Protein AF-A0A411D494-F1 (afdb_monomer_lite)

Structure (mmCIF, N/CA/C/O backbone):
data_AF-A0A411D494-F1
#
_entry.id   AF-A0A411D494-F1
#
loop_
_atom_site.group_PDB
_atom_site.id
_atom_site.type_symbol
_atom_site.label_atom_id
_atom_site.label_alt_id
_atom_site.label_comp_id
_atom_site.label_asym_id
_atom_site.label_entity_id
_atom_site.label_seq_id
_atom_site.pdbx_PDB_ins_code
_atom_site.Cartn_x
_atom_site.Cartn_y
_atom_site.Cartn_z
_atom_site.occupancy
_atom_site.B_iso_or_equiv
_atom_site.auth_seq_id
_atom_site.auth_comp_id
_atom_site.auth_asym_id
_atom_site.auth_atom_id
_a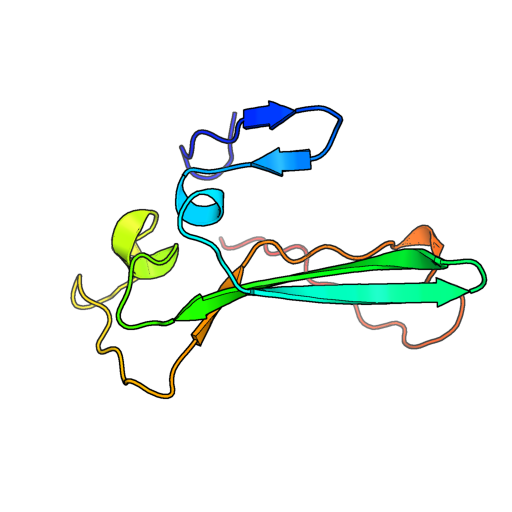tom_site.pdbx_PDB_model_num
ATOM 1 N N . SER A 1 1 ? 17.575 6.436 10.367 1.00 42.72 1 SER A N 1
ATOM 2 C CA . SER A 1 1 ? 17.253 7.870 10.545 1.00 42.72 1 SER A CA 1
ATOM 3 C C . SER A 1 1 ? 16.689 8.407 9.232 1.00 42.72 1 SER A C 1
ATOM 5 O O . SER A 1 1 ? 17.433 9.008 8.471 1.00 42.72 1 SER A O 1
ATOM 7 N N . ASP A 1 2 ? 15.486 8.075 8.762 1.00 49.31 2 ASP A N 1
ATOM 8 C CA . ASP A 1 2 ? 14.139 7.857 9.343 1.00 49.31 2 ASP A CA 1
ATOM 9 C C . ASP A 1 2 ? 13.429 9.140 9.761 1.00 49.31 2 ASP A C 1
ATOM 11 O O . ASP A 1 2 ? 13.219 9.426 10.937 1.00 49.31 2 ASP A O 1
ATOM 15 N N . TRP A 1 3 ? 13.038 9.899 8.738 1.00 48.19 3 TRP A N 1
ATOM 16 C CA . TRP A 1 3 ? 12.343 11.187 8.790 1.00 48.19 3 TRP A CA 1
ATOM 17 C C . TRP A 1 3 ? 10.988 11.185 9.515 1.00 48.19 3 TRP A C 1
ATOM 19 O O . TRP A 1 3 ? 10.399 12.246 9.684 1.00 48.19 3 TRP A O 1
ATOM 29 N N . LEU A 1 4 ? 10.496 10.032 9.975 1.00 56.16 4 LEU A N 1
ATOM 30 C CA . LEU A 1 4 ? 9.228 9.919 10.701 1.00 56.16 4 LEU A CA 1
ATOM 31 C C . LEU A 1 4 ? 9.273 8.922 11.879 1.00 56.16 4 LEU A C 1
ATOM 33 O O . LEU A 1 4 ? 8.227 8.536 12.392 1.00 56.16 4 LEU A O 1
ATOM 37 N N . GLY A 1 5 ? 10.465 8.491 12.319 1.00 51.59 5 GLY A N 1
ATOM 38 C CA . GLY A 1 5 ? 10.603 7.548 13.443 1.00 51.59 5 GLY A CA 1
ATOM 39 C C . GLY A 1 5 ? 10.031 6.148 13.178 1.00 51.59 5 GLY A C 1
ATOM 40 O O . GLY A 1 5 ? 9.679 5.440 14.117 1.00 51.59 5 GLY A O 1
ATOM 41 N N . TRP A 1 6 ? 9.907 5.770 11.905 1.00 61.25 6 TRP A N 1
ATOM 42 C CA . TRP A 1 6 ? 9.384 4.481 11.463 1.00 61.25 6 TRP A CA 1
ATOM 43 C C . TRP A 1 6 ? 10.527 3.540 11.080 1.00 61.25 6 TRP A C 1
ATOM 45 O O . TRP A 1 6 ? 11.411 3.924 10.317 1.00 61.25 6 TRP A O 1
ATOM 55 N N . GLU A 1 7 ? 10.489 2.315 11.600 1.00 57.53 7 GLU A N 1
ATOM 56 C CA . GLU A 1 7 ? 11.463 1.262 11.306 1.00 57.53 7 GLU A CA 1
ATOM 57 C C . GLU A 1 7 ? 11.175 0.659 9.924 1.00 57.53 7 GLU A C 1
ATOM 59 O O . GLU A 1 7 ? 10.246 -0.133 9.748 1.00 57.53 7 GLU A O 1
ATOM 64 N N . VAL A 1 8 ? 11.975 1.038 8.929 1.00 56.69 8 VAL A N 1
ATOM 65 C CA . VAL A 1 8 ? 12.013 0.389 7.613 1.00 56.69 8 VAL A CA 1
ATOM 66 C C . VAL A 1 8 ? 13.171 -0.588 7.558 1.00 56.69 8 VAL A C 1
ATOM 68 O O . VAL A 1 8 ? 14.324 -0.213 7.763 1.00 56.69 8 VAL A O 1
ATOM 71 N N . ASN A 1 9 ? 12.884 -1.840 7.208 1.00 57.91 9 ASN A N 1
ATOM 72 C CA . ASN A 1 9 ? 13.946 -2.781 6.894 1.00 57.91 9 ASN A CA 1
ATOM 73 C C . ASN A 1 9 ? 14.298 -2.659 5.409 1.00 57.91 9 ASN A C 1
ATOM 75 O O . ASN A 1 9 ? 13.442 -2.851 4.545 1.00 57.91 9 ASN A O 1
ATOM 79 N N . VAL A 1 10 ? 15.558 -2.353 5.106 1.00 55.50 10 VAL A N 1
ATOM 80 C CA . VAL A 1 10 ? 16.054 -2.303 3.727 1.00 55.50 10 VAL A CA 1
ATOM 81 C C . VAL A 1 10 ? 16.695 -3.645 3.397 1.00 55.50 10 VAL A C 1
ATOM 83 O O . VAL A 1 10 ? 17.830 -3.919 3.784 1.00 55.50 10 VAL A O 1
ATOM 86 N N . ALA A 1 11 ? 15.984 -4.481 2.644 1.00 47.88 11 ALA A N 1
ATOM 87 C CA . ALA A 1 11 ? 16.501 -5.752 2.149 1.00 47.88 11 ALA A CA 1
ATOM 88 C C . ALA A 1 11 ? 16.659 -5.682 0.625 1.00 47.88 11 ALA A C 1
ATOM 90 O O . ALA A 1 11 ? 15.693 -5.478 -0.106 1.00 47.88 11 ALA A O 1
ATOM 91 N N . GLY A 1 12 ? 17.892 -5.816 0.122 1.00 45.59 12 GLY A N 1
ATOM 92 C CA . GLY A 1 12 ? 18.158 -5.831 -1.325 1.00 45.59 12 GLY A CA 1
ATOM 93 C C . GLY A 1 12 ? 17.777 -4.542 -2.071 1.00 45.59 12 GLY A C 1
ATOM 94 O O . GLY A 1 12 ? 17.498 -4.597 -3.264 1.00 45.59 12 GLY A O 1
ATOM 95 N N . GLY A 1 13 ? 17.734 -3.396 -1.380 1.00 56.03 13 GLY A N 1
ATOM 96 C CA . GLY A 1 13 ? 17.297 -2.111 -1.944 1.00 56.03 13 GLY A CA 1
ATOM 97 C C . GLY A 1 13 ? 15.779 -1.902 -1.953 1.00 56.03 13 GLY A C 1
ATOM 98 O O . GLY A 1 13 ? 15.320 -0.882 -2.457 1.00 56.03 13 GLY A O 1
ATOM 99 N N . CYS A 1 14 ? 15.007 -2.836 -1.392 1.00 55.12 14 CYS A N 1
ATOM 100 C CA . CYS A 1 14 ? 13.570 -2.692 -1.180 1.00 55.12 14 CYS A CA 1
ATOM 101 C C . CYS A 1 14 ? 13.300 -2.369 0.292 1.00 55.12 14 CYS A C 1
ATOM 103 O O . CYS A 1 14 ? 13.772 -3.078 1.183 1.00 55.12 14 CYS A O 1
ATOM 105 N N . GLU A 1 15 ? 12.550 -1.299 0.540 1.00 70.94 15 GLU A N 1
ATOM 106 C CA . GLU A 1 15 ? 12.058 -0.965 1.874 1.00 70.94 15 GLU A CA 1
ATOM 107 C C . GLU A 1 15 ? 10.810 -1.796 2.178 1.00 70.94 15 GLU A C 1
ATOM 109 O O . GLU A 1 15 ? 9.797 -1.662 1.490 1.00 70.94 15 GLU A O 1
ATOM 114 N N . LEU A 1 16 ? 10.895 -2.632 3.209 1.00 78.50 16 LEU A N 1
ATOM 115 C CA . 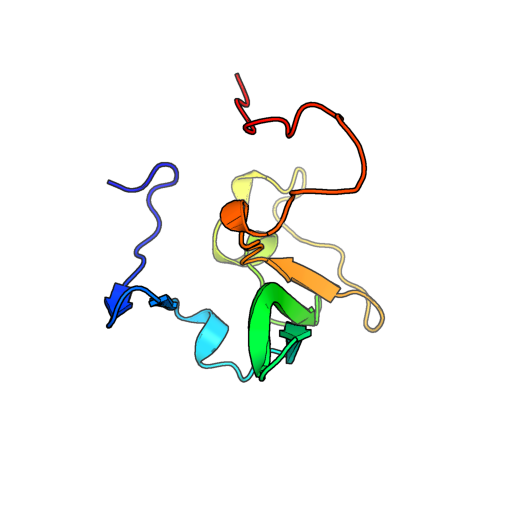LEU A 1 16 ? 9.801 -3.462 3.700 1.00 78.50 16 LEU A CA 1
ATOM 116 C C . LEU A 1 16 ? 9.352 -2.984 5.085 1.00 78.50 16 LEU A C 1
ATOM 118 O O . LEU A 1 16 ? 10.169 -2.538 5.898 1.00 78.50 16 LEU A O 1
ATOM 122 N N . ASP A 1 17 ? 8.057 -3.089 5.359 1.00 86.50 17 ASP A N 1
ATOM 123 C CA . ASP A 1 17 ? 7.455 -2.883 6.673 1.00 86.50 17 ASP A CA 1
ATOM 124 C C . ASP A 1 17 ? 6.421 -3.967 7.027 1.00 86.50 17 ASP A C 1
ATOM 126 O O . ASP A 1 17 ? 6.079 -4.830 6.223 1.00 86.50 17 ASP A O 1
ATOM 130 N N . ALA A 1 18 ? 5.894 -3.912 8.253 1.00 88.19 18 ALA A N 1
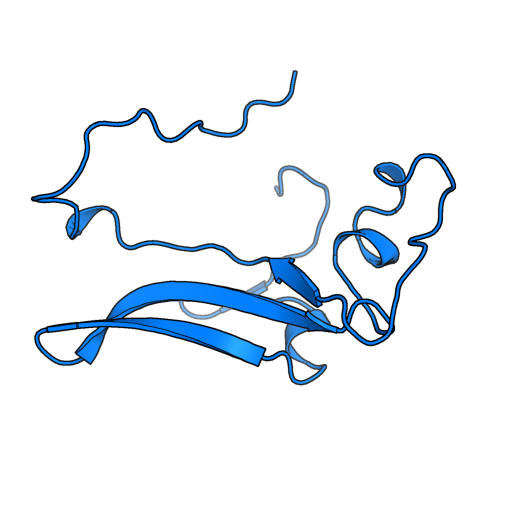ATOM 131 C CA . ALA A 1 18 ? 4.917 -4.879 8.758 1.00 88.19 18 ALA A CA 1
ATOM 132 C C . ALA A 1 18 ? 3.582 -4.903 7.980 1.00 88.19 18 ALA A C 1
ATOM 134 O O . ALA A 1 18 ? 2.817 -5.860 8.099 1.00 88.19 18 ALA A O 1
ATOM 135 N N . LEU A 1 19 ? 3.271 -3.866 7.195 1.00 90.56 19 LEU A N 1
ATOM 136 C CA . LEU A 1 19 ? 2.090 -3.839 6.330 1.00 90.56 19 LEU A CA 1
ATOM 137 C C . LEU A 1 19 ? 2.325 -4.590 5.007 1.00 90.56 19 LEU A C 1
ATOM 139 O O . LEU A 1 19 ? 1.371 -4.820 4.265 1.00 90.56 19 LEU A O 1
ATOM 143 N N . ASP A 1 20 ? 3.555 -5.009 4.704 1.00 89.56 20 ASP A N 1
ATOM 144 C CA . ASP A 1 20 ? 3.832 -5.912 3.582 1.00 89.56 20 ASP A CA 1
ATOM 145 C C . ASP A 1 20 ? 3.481 -7.375 3.922 1.00 89.56 20 ASP A C 1
ATOM 147 O O . ASP A 1 20 ? 3.122 -8.152 3.035 1.00 89.56 20 ASP A O 1
ATOM 151 N N . ASP A 1 21 ? 3.457 -7.730 5.212 1.00 89.88 21 ASP A N 1
ATOM 152 C CA . ASP A 1 21 ? 3.091 -9.072 5.692 1.00 89.88 21 ASP A CA 1
ATOM 153 C C . ASP A 1 21 ? 1.574 -9.339 5.658 1.00 89.88 21 ASP A C 1
ATOM 155 O O . ASP A 1 21 ? 1.134 -10.490 5.697 1.00 89.88 21 ASP A O 1
ATOM 159 N N . ILE A 1 22 ? 0.747 -8.293 5.538 1.00 91.12 22 ILE A N 1
ATOM 160 C CA . ILE A 1 22 ? -0.725 -8.403 5.497 1.00 91.12 22 ILE A CA 1
ATOM 161 C C . ILE A 1 22 ? -1.283 -8.539 4.074 1.00 91.12 22 ILE A C 1
ATOM 163 O O . ILE A 1 22 ? -2.433 -8.188 3.820 1.00 91.12 22 ILE A O 1
ATOM 167 N N . GLN A 1 23 ? -0.472 -9.066 3.153 1.00 88.50 23 GLN A N 1
ATOM 168 C CA . GLN A 1 23 ? -0.845 -9.332 1.759 1.00 88.50 23 GLN A CA 1
ATOM 169 C C . GLN A 1 23 ? -1.479 -8.112 1.059 1.00 88.50 23 GLN A C 1
ATOM 171 O O . GLN A 1 23 ? -2.609 -8.191 0.563 1.00 88.50 23 GLN A O 1
ATOM 176 N N . PRO A 1 24 ? -0.778 -6.966 1.010 1.00 93.50 24 PRO A N 1
ATOM 177 C CA . PRO A 1 24 ? -1.292 -5.791 0.327 1.00 93.50 24 PRO A CA 1
ATOM 178 C C . PRO A 1 24 ? -1.414 -6.030 -1.183 1.00 93.50 24 PRO A C 1
ATOM 180 O O . PRO A 1 24 ? -0.771 -6.902 -1.771 1.00 93.50 24 PRO A O 1
ATOM 183 N N . THR A 1 25 ? -2.216 -5.197 -1.842 1.00 95.19 25 THR A N 1
ATOM 184 C CA . THR A 1 25 ? -2.275 -5.177 -3.307 1.00 95.19 25 THR A CA 1
ATOM 185 C C . THR A 1 25 ? -1.244 -4.191 -3.839 1.00 95.19 25 THR A C 1
ATOM 187 O O . THR A 1 25 ? -1.247 -3.039 -3.426 1.00 95.19 25 THR A O 1
ATOM 190 N N . TYR A 1 26 ? -0.399 -4.588 -4.790 1.00 92.56 26 TYR A N 1
ATOM 191 C CA . TYR A 1 26 ? 0.505 -3.652 -5.468 1.00 92.56 26 TYR A CA 1
ATOM 192 C C . TYR A 1 26 ? 0.053 -3.371 -6.892 1.00 92.56 26 TYR A C 1
ATOM 194 O O . TYR A 1 26 ? -0.301 -4.276 -7.647 1.00 92.56 26 TYR A O 1
ATOM 202 N N . ILE A 1 27 ? 0.146 -2.104 -7.275 1.00 92.94 27 ILE A N 1
ATOM 203 C CA . ILE A 1 27 ? 0.144 -1.684 -8.669 1.00 92.94 27 ILE A CA 1
ATOM 204 C C . ILE A 1 27 ? 1.601 -1.555 -9.092 1.00 92.94 27 ILE A C 1
ATOM 206 O O . ILE A 1 27 ? 2.365 -0.815 -8.476 1.00 92.94 27 ILE A O 1
ATOM 210 N N . LEU A 1 28 ? 1.975 -2.262 -10.156 1.00 90.81 28 LEU A N 1
ATOM 211 C CA . LEU A 1 28 ? 3.304 -2.199 -10.754 1.00 90.81 28 LEU A CA 1
ATOM 212 C C . LEU A 1 28 ? 3.192 -1.593 -12.152 1.00 90.81 28 LEU A C 1
ATOM 214 O O . LEU A 1 28 ? 2.439 -2.084 -12.993 1.00 90.81 28 LEU A O 1
ATOM 218 N N . ALA A 1 29 ? 3.953 -0.534 -12.407 1.00 87.25 29 ALA A N 1
ATOM 219 C CA . ALA A 1 29 ? 4.122 0.025 -13.737 1.00 87.25 29 ALA A CA 1
ATOM 220 C C . ALA A 1 29 ? 5.373 -0.590 -14.369 1.00 87.25 29 ALA A C 1
ATOM 222 O O . ALA A 1 29 ? 6.462 -0.522 -13.798 1.00 87.25 29 ALA A O 1
ATOM 223 N N . ALA A 1 30 ? 5.216 -1.191 -15.547 1.00 86.75 30 ALA A N 1
ATOM 224 C CA . ALA A 1 30 ? 6.311 -1.779 -16.307 1.00 86.75 30 ALA A CA 1
ATOM 225 C C . ALA A 1 30 ? 6.549 -0.997 -17.606 1.00 86.75 30 ALA A C 1
ATOM 227 O O . ALA A 1 30 ? 5.625 -0.733 -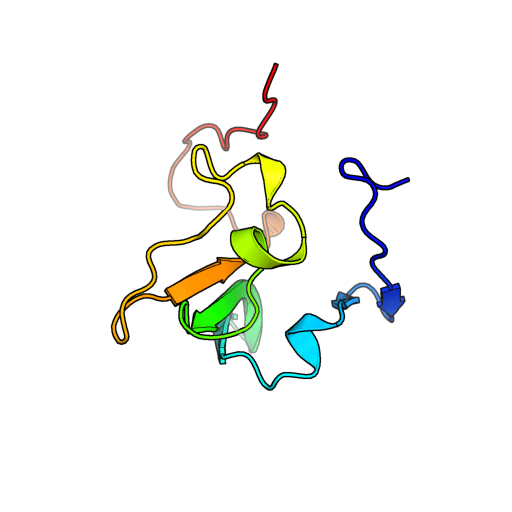18.376 1.00 86.75 30 ALA A O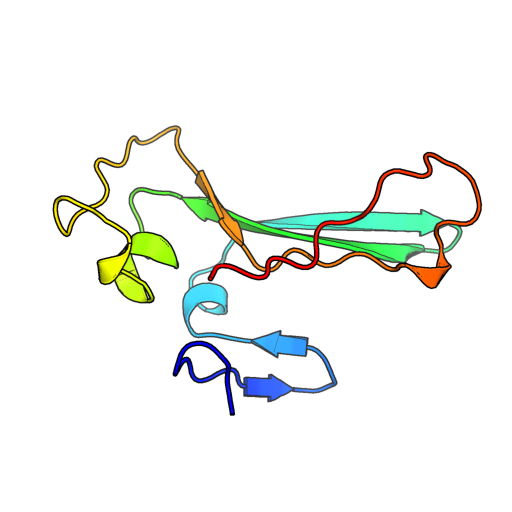 1
ATOM 228 N N . ALA A 1 31 ? 7.808 -0.658 -17.857 1.00 81.94 31 ALA A N 1
ATOM 229 C CA . ALA A 1 31 ? 8.314 -0.137 -19.112 1.00 81.94 31 ALA A CA 1
ATOM 230 C C . ALA A 1 31 ? 8.656 -1.270 -20.096 1.00 81.94 31 ALA A C 1
ATOM 232 O O . ALA A 1 31 ? 8.456 -2.465 -19.848 1.00 81.94 31 ALA A O 1
ATOM 233 N N . LYS A 1 32 ? 9.192 -0.881 -21.259 1.00 81.69 32 LYS A N 1
ATOM 234 C CA . LYS A 1 32 ? 9.666 -1.820 -22.280 1.00 81.69 32 LYS A CA 1
ATOM 235 C C . LYS A 1 32 ? 10.656 -2.821 -21.679 1.00 81.69 32 LYS A C 1
ATOM 237 O O . LYS A 1 32 ? 11.423 -2.498 -20.777 1.00 81.69 32 LYS A O 1
ATOM 242 N N . MET A 1 33 ? 10.644 -4.035 -22.228 1.00 80.31 33 MET A N 1
ATOM 243 C CA . MET A 1 33 ? 11.514 -5.142 -21.809 1.00 80.31 33 MET A CA 1
ATOM 244 C C . MET A 1 33 ? 11.309 -5.603 -20.354 1.00 80.31 33 MET A C 1
ATOM 246 O O . MET A 1 33 ? 12.184 -6.255 -19.798 1.00 80.31 33 MET A O 1
ATOM 250 N N . GLY A 1 34 ? 10.160 -5.297 -19.738 1.00 75.25 34 GLY A N 1
ATOM 251 C CA . GLY A 1 34 ? 9.825 -5.789 -18.397 1.00 75.25 34 GLY A CA 1
ATOM 252 C C . GLY A 1 34 ? 10.550 -5.067 -17.259 1.00 75.25 34 GLY A C 1
ATOM 253 O O . GLY A 1 34 ? 10.506 -5.532 -16.124 1.00 75.25 34 GLY A O 1
ATOM 254 N N . ARG A 1 35 ? 11.202 -3.929 -17.534 1.00 81.25 35 ARG A N 1
ATOM 255 C CA . ARG A 1 35 ? 11.774 -3.074 -16.487 1.00 81.25 35 ARG A CA 1
ATOM 256 C C . ARG A 1 35 ? 10.648 -2.375 -15.731 1.00 81.25 35 ARG A C 1
ATOM 258 O O . ARG A 1 35 ? 9.786 -1.774 -16.360 1.00 81.25 35 ARG A O 1
ATOM 265 N N . LEU A 1 36 ? 10.659 -2.410 -14.402 1.00 81.25 36 LEU A N 1
ATOM 266 C CA . LEU A 1 36 ? 9.719 -1.628 -13.596 1.00 81.25 36 LEU A CA 1
ATOM 267 C C . LEU A 1 36 ? 10.016 -0.132 -13.743 1.00 81.25 36 LEU A C 1
ATOM 269 O O . LEU A 1 36 ? 11.161 0.290 -13.628 1.00 81.25 36 LEU A O 1
ATOM 273 N N . SER A 1 37 ? 8.977 0.655 -14.004 1.00 87.25 37 SER A N 1
ATOM 274 C CA . SER A 1 37 ? 9.028 2.117 -14.070 1.00 87.25 37 SER A CA 1
ATOM 275 C C . SER A 1 37 ? 8.340 2.787 -12.889 1.00 87.25 37 SER A C 1
ATOM 277 O O . SER A 1 37 ? 8.420 4.003 -12.754 1.00 87.25 37 SER A O 1
ATOM 279 N N . GLY A 1 38 ? 7.639 2.024 -12.052 1.00 87.44 38 GLY A N 1
ATOM 280 C CA . GLY A 1 38 ? 7.017 2.541 -10.845 1.00 87.44 38 GLY A CA 1
ATOM 281 C C . GLY A 1 38 ? 6.221 1.492 -10.083 1.00 87.44 38 GLY A C 1
ATOM 282 O O . GLY A 1 38 ? 5.928 0.413 -10.605 1.00 87.44 38 GLY A O 1
ATOM 283 N N . CYS A 1 39 ? 5.853 1.823 -8.852 1.00 90.06 39 CYS A N 1
ATOM 284 C CA . CYS A 1 39 ? 4.938 1.028 -8.049 1.00 90.06 39 CYS A CA 1
ATOM 285 C C . CYS A 1 39 ? 4.149 1.883 -7.050 1.00 90.06 39 CYS A C 1
ATOM 287 O O . CYS A 1 39 ? 4.518 3.015 -6.732 1.00 90.06 39 CYS A O 1
ATOM 289 N N . ALA A 1 40 ? 3.044 1.316 -6.575 1.00 92.19 40 ALA A N 1
ATOM 290 C CA . ALA A 1 40 ? 2.295 1.797 -5.424 1.00 92.19 40 ALA A CA 1
ATOM 291 C C . ALA A 1 40 ? 1.682 0.602 -4.687 1.00 92.19 40 ALA A C 1
ATOM 293 O O . ALA A 1 40 ? 1.248 -0.369 -5.313 1.00 92.19 40 ALA A O 1
ATOM 294 N N . ARG A 1 41 ? 1.618 0.686 -3.362 1.00 94.06 41 ARG A N 1
ATOM 295 C CA . ARG A 1 41 ? 0.942 -0.277 -2.489 1.00 94.06 41 ARG A CA 1
ATOM 296 C C . ARG A 1 41 ? -0.453 0.232 -2.150 1.00 94.06 41 ARG A C 1
ATOM 298 O O . ARG A 1 41 ? -0.610 1.412 -1.850 1.00 94.06 41 ARG A O 1
ATOM 305 N N . LEU A 1 42 ? -1.440 -0.654 -2.153 1.00 95.56 42 LEU A N 1
ATOM 306 C CA . LEU A 1 42 ? -2.825 -0.403 -1.773 1.00 95.56 42 LEU A CA 1
ATOM 307 C C . LEU A 1 42 ? -3.228 -1.288 -0.591 1.00 95.56 42 LEU A C 1
ATOM 309 O O . LEU A 1 42 ? -3.068 -2.512 -0.631 1.00 95.56 42 LEU A O 1
ATOM 313 N N . LEU A 1 43 ? -3.803 -0.657 0.429 1.00 96.31 43 LEU A N 1
ATOM 314 C CA . LEU A 1 43 ? -4.331 -1.294 1.633 1.00 96.31 43 LEU A CA 1
ATOM 315 C C . LEU A 1 43 ? -5.830 -0.994 1.769 1.00 96.31 43 LEU A C 1
ATOM 317 O O . LEU A 1 43 ? -6.226 0.163 1.615 1.00 96.31 43 LEU A O 1
ATOM 321 N N . PRO A 1 44 ? -6.691 -1.981 2.071 1.00 96.44 44 PRO A N 1
ATOM 322 C CA . PRO A 1 44 ? -8.085 -1.714 2.417 1.00 96.44 44 PRO A CA 1
ATOM 323 C C . PRO A 1 44 ? -8.175 -0.824 3.662 1.00 96.44 44 PRO A C 1
ATOM 325 O O . PRO A 1 44 ? -7.599 -1.149 4.697 1.00 96.44 44 PRO A O 1
ATOM 328 N N . ALA A 1 45 ? -8.943 0.265 3.602 1.00 94.88 45 ALA A N 1
ATOM 329 C CA . ALA A 1 45 ? -8.992 1.246 4.692 1.00 94.88 45 ALA A CA 1
ATOM 330 C C . ALA A 1 45 ? -9.613 0.707 5.995 1.00 94.88 45 ALA A C 1
ATOM 332 O O . ALA A 1 45 ? -9.399 1.280 7.057 1.00 94.88 45 ALA A O 1
ATOM 333 N N . LEU A 1 46 ? -10.395 -0.378 5.918 1.00 94.94 46 LEU A N 1
ATOM 334 C CA . LEU A 1 46 ? -10.956 -1.062 7.093 1.00 94.94 46 LEU A CA 1
ATOM 335 C C . LEU A 1 46 ? -9.927 -1.923 7.848 1.00 94.94 46 LEU A C 1
ATOM 337 O O . LEU A 1 46 ? -10.235 -2.412 8.933 1.00 94.94 46 LEU A O 1
ATOM 341 N N . GLY A 1 47 ? -8.751 -2.160 7.266 1.00 92.75 47 GLY A N 1
ATOM 342 C CA . GLY A 1 47 ? -7.667 -2.923 7.876 1.00 92.75 47 GLY A CA 1
ATOM 343 C C . GLY A 1 47 ? -6.557 -2.031 8.438 1.00 92.75 47 GLY A C 1
ATOM 344 O O . GLY A 1 47 ? -6.730 -0.817 8.570 1.00 92.75 47 GLY A O 1
ATOM 345 N N . PRO A 1 48 ? -5.397 -2.626 8.765 1.00 94.31 48 PRO A N 1
ATOM 346 C CA . PRO A 1 48 ? -4.215 -1.861 9.124 1.00 94.31 48 PRO A CA 1
ATOM 347 C C . PRO A 1 48 ? -3.741 -0.987 7.954 1.00 94.31 48 PRO A C 1
ATOM 349 O O . PRO A 1 48 ? -3.660 -1.449 6.816 1.00 94.31 48 PRO A O 1
ATOM 352 N N . THR A 1 49 ? -3.422 0.273 8.240 1.00 94.19 49 THR A N 1
ATOM 353 C CA . THR A 1 49 ? -2.990 1.286 7.263 1.00 94.19 49 THR A CA 1
ATOM 354 C C . THR A 1 49 ? -1.870 2.147 7.839 1.00 94.19 49 THR A C 1
ATOM 356 O O . THR A 1 49 ? -1.694 2.212 9.057 1.00 94.19 49 THR A O 1
ATOM 359 N N . MET A 1 50 ? -1.115 2.843 6.989 1.00 93.12 50 MET A N 1
ATOM 360 C CA . MET A 1 50 ? -0.093 3.789 7.437 1.00 93.12 50 MET A CA 1
ATOM 361 C C . MET A 1 50 ? -0.718 4.884 8.307 1.00 93.12 50 MET A C 1
ATOM 363 O O . MET A 1 50 ? -0.267 5.133 9.422 1.00 93.12 50 MET A O 1
ATOM 367 N N . VAL A 1 51 ? -1.791 5.523 7.845 1.00 92.81 51 VAL A N 1
ATOM 368 C CA . VAL A 1 51 ? -2.389 6.660 8.550 1.00 92.81 51 VAL A CA 1
ATOM 369 C C . VAL A 1 51 ? -2.991 6.261 9.897 1.00 92.81 51 VAL A C 1
ATOM 371 O O . VAL A 1 51 ? -2.901 7.028 10.848 1.00 92.81 51 VAL A O 1
ATOM 374 N N . ALA A 1 52 ? -3.573 5.064 10.017 1.00 92.31 52 ALA A N 1
ATOM 375 C CA . ALA A 1 52 ? -4.196 4.635 11.268 1.00 92.31 52 ALA A CA 1
ATOM 376 C C . ALA A 1 52 ? -3.205 3.992 12.251 1.00 92.31 52 ALA A C 1
ATOM 378 O O . ALA A 1 52 ? -3.367 4.151 13.459 1.00 92.31 52 ALA A O 1
ATOM 379 N N . ASN A 1 53 ? -2.196 3.260 11.765 1.00 91.94 53 ASN A N 1
ATOM 380 C CA . ASN A 1 53 ? -1.310 2.463 12.622 1.00 91.94 53 ASN A CA 1
ATOM 381 C C . ASN A 1 53 ? 0.063 3.098 12.843 1.00 91.94 53 ASN A C 1
ATOM 383 O O . ASN A 1 53 ? 0.708 2.806 13.847 1.00 91.94 53 ASN A O 1
ATOM 387 N N . VAL A 1 54 ? 0.510 3.940 11.915 1.00 89.56 54 VAL A N 1
ATOM 388 C CA . VAL A 1 54 ? 1.879 4.472 11.877 1.00 89.56 54 VAL A CA 1
ATOM 389 C C . VAL A 1 54 ? 1.898 5.960 12.166 1.00 89.56 54 VAL A C 1
ATOM 391 O O . VAL A 1 54 ? 2.667 6.429 13.001 1.00 89.56 54 VAL A O 1
ATOM 394 N N . PHE A 1 55 ? 0.995 6.696 11.519 1.00 90.19 55 PHE A N 1
ATOM 395 C CA . PHE A 1 55 ? 0.867 8.142 11.654 1.00 90.19 55 PHE A CA 1
ATOM 396 C C . PHE A 1 55 ? -0.509 8.566 12.189 1.00 90.19 55 PHE A C 1
ATOM 398 O O . PHE A 1 55 ? -1.126 9.470 11.619 1.00 90.19 55 PHE A O 1
ATOM 405 N N . PRO A 1 56 ? -1.000 7.979 13.302 1.00 88.56 56 PRO A N 1
ATOM 406 C CA . PRO A 1 56 ? -2.328 8.299 13.827 1.00 88.56 56 PRO A CA 1
ATOM 407 C C . PRO A 1 56 ? -2.465 9.771 14.232 1.00 88.56 56 PRO A C 1
ATOM 409 O O . PRO A 1 56 ? -3.570 10.303 14.254 1.00 88.56 56 PRO A O 1
ATOM 412 N N . SER A 1 57 ? -1.352 10.455 14.510 1.00 88.38 57 SER A N 1
ATOM 413 C CA . SER A 1 57 ? -1.317 11.889 14.811 1.00 88.38 57 SER A CA 1
ATOM 414 C C . SER A 1 57 ? -1.779 12.779 13.652 1.00 88.38 57 SER A C 1
ATOM 416 O O . SER A 1 57 ? -2.186 13.912 13.895 1.00 88.38 57 SER A O 1
ATOM 418 N N . LEU A 1 58 ? -1.759 12.285 12.408 1.00 89.06 58 LEU A N 1
ATOM 419 C CA . LEU A 1 58 ? -2.288 13.009 11.247 1.00 89.06 58 LEU A CA 1
ATOM 420 C C . LEU A 1 58 ? -3.824 13.012 11.208 1.00 89.06 58 LEU A C 1
ATOM 422 O O . LEU A 1 58 ? -4.431 13.802 10.483 1.00 89.06 58 LEU A O 1
ATOM 426 N N . LEU A 1 59 ? -4.474 12.147 11.990 1.00 89.69 59 LEU A N 1
ATOM 427 C CA . LEU A 1 59 ? -5.924 12.083 12.087 1.00 89.69 59 LEU A CA 1
ATOM 428 C C . LEU A 1 59 ? -6.396 13.077 13.149 1.00 89.69 59 LEU A C 1
ATOM 430 O O . LEU A 1 59 ? -6.215 12.862 14.344 1.00 89.69 59 LEU A O 1
ATOM 434 N N . SER A 1 60 ? -7.092 14.135 12.727 1.00 81.75 60 SER A N 1
ATOM 435 C CA . SER A 1 60 ? -7.634 15.153 13.645 1.00 81.75 60 SER A CA 1
ATOM 436 C C . SER A 1 60 ? -8.572 14.583 14.721 1.00 81.75 60 SER A C 1
ATOM 438 O O . SER A 1 60 ? -8.735 15.205 15.767 1.00 81.75 60 SER A O 1
ATOM 440 N N . ALA A 1 61 ? -9.197 13.430 14.468 1.00 82.56 61 ALA A N 1
ATOM 441 C CA . ALA A 1 61 ? -10.065 12.729 15.416 1.00 82.56 61 ALA A CA 1
ATOM 442 C C . ALA A 1 61 ? -9.392 11.496 16.057 1.00 82.56 61 ALA A C 1
ATOM 444 O O . ALA A 1 61 ? -10.058 10.735 16.752 1.00 82.56 61 ALA A O 1
ATOM 445 N N . GLY A 1 62 ? -8.105 11.250 15.782 1.00 80.38 62 GLY A N 1
ATOM 446 C CA . GLY A 1 62 ? -7.367 10.063 16.233 1.00 80.38 62 GLY A CA 1
ATOM 447 C C . GLY A 1 62 ? -7.811 8.740 15.595 1.00 80.38 62 GLY A C 1
ATOM 448 O O . GLY A 1 62 ? -7.245 7.697 15.905 1.00 80.38 62 GLY A O 1
ATOM 449 N N . GLN A 1 63 ? -8.807 8.765 14.705 1.00 85.62 63 GLN A N 1
ATOM 450 C CA . GLN A 1 63 ? -9.328 7.586 14.021 1.00 85.62 63 GLN A CA 1
ATOM 451 C C . GLN A 1 63 ? -9.681 7.900 12.565 1.00 85.62 63 GLN A C 1
ATOM 453 O O . GLN A 1 63 ? -10.170 8.983 12.236 1.00 85.62 63 GLN A O 1
ATOM 458 N N . LEU A 1 64 ? -9.436 6.923 11.691 1.00 89.50 64 LEU A N 1
ATOM 459 C CA . LEU A 1 64 ? -9.858 6.952 10.300 1.00 89.50 64 LEU A CA 1
ATOM 460 C C . LEU A 1 64 ? -11.320 6.494 10.207 1.00 89.50 64 LEU A C 1
ATOM 462 O O . LEU A 1 64 ? -11.643 5.358 10.555 1.00 89.50 64 LEU A O 1
ATOM 466 N N . ASN A 1 65 ? -12.199 7.358 9.696 1.00 92.44 65 ASN A N 1
ATOM 467 C CA . ASN A 1 65 ? -13.580 6.999 9.357 1.00 92.44 65 ASN A CA 1
ATOM 468 C C . ASN A 1 65 ? -13.600 6.195 8.047 1.00 92.44 65 ASN A C 1
ATOM 470 O O . ASN A 1 65 ? -13.951 6.708 6.984 1.00 92.44 65 ASN A O 1
ATOM 474 N N . ALA A 1 66 ? -13.146 4.946 8.123 1.00 93.44 66 ALA A N 1
ATOM 475 C CA . ALA A 1 66 ? -12.965 4.078 6.972 1.00 93.44 66 ALA A CA 1
ATOM 476 C C . ALA A 1 66 ? -14.293 3.535 6.421 1.00 93.44 66 ALA A C 1
ATOM 478 O O . ALA A 1 66 ? -15.240 3.254 7.156 1.00 93.44 66 ALA A O 1
ATOM 479 N N . HIS A 1 67 ? -14.332 3.339 5.104 1.00 96.38 67 HIS A N 1
ATOM 480 C CA . HIS A 1 67 ? -15.445 2.722 4.384 1.00 96.38 67 HIS A CA 1
ATOM 481 C C . HIS A 1 67 ? -14.952 1.479 3.632 1.00 96.38 67 HIS A C 1
ATOM 483 O O . HIS A 1 67 ? -13.791 1.417 3.232 1.00 96.38 67 HIS A O 1
ATOM 489 N N . SER A 1 68 ? -15.827 0.500 3.388 1.00 95.00 68 SER A N 1
ATOM 490 C CA . SER A 1 68 ? -15.456 -0.766 2.730 1.00 95.00 68 SER A CA 1
ATOM 491 C C . SER A 1 68 ? -14.958 -0.608 1.292 1.00 95.00 68 SER A C 1
ATOM 493 O O . SER A 1 68 ? -14.247 -1.473 0.791 1.00 95.00 68 SER A O 1
ATOM 495 N N . SER A 1 69 ? -15.301 0.499 0.634 1.00 95.88 69 SER A N 1
ATOM 496 C CA . SER A 1 69 ? -14.836 0.844 -0.716 1.00 95.88 69 SER A CA 1
ATOM 497 C C . SER A 1 69 ? -13.620 1.778 -0.738 1.00 95.88 69 SER A C 1
ATOM 499 O O . SER A 1 69 ? -13.294 2.319 -1.792 1.00 95.88 69 SER A O 1
ATOM 501 N N . MET A 1 70 ? -13.003 2.049 0.413 1.00 96.69 70 MET A N 1
ATOM 502 C CA . MET A 1 70 ? -11.871 2.963 0.535 1.00 96.69 70 MET A CA 1
ATOM 503 C C . MET A 1 70 ? -10.563 2.176 0.612 1.00 96.69 70 MET A C 1
ATOM 505 O O . MET A 1 70 ? -10.484 1.133 1.263 1.00 96.69 70 MET A O 1
ATOM 509 N N . VAL A 1 71 ? -9.529 2.705 -0.037 1.00 96.62 71 VAL A N 1
ATOM 510 C CA . VAL A 1 71 ? -8.168 2.169 0.007 1.00 96.62 71 VAL A CA 1
ATOM 511 C C . VAL A 1 71 ? -7.190 3.275 0.383 1.00 96.62 71 VAL A C 1
ATOM 513 O O . VAL A 1 71 ? -7.362 4.421 -0.029 1.00 96.62 71 VAL A O 1
ATOM 516 N N . GLU A 1 72 ? -6.166 2.931 1.152 1.00 96.06 72 GLU A N 1
ATOM 517 C CA . GLU A 1 72 ? -4.990 3.770 1.349 1.00 96.06 72 GLU A CA 1
ATOM 518 C C . GLU A 1 72 ? -3.921 3.383 0.328 1.00 96.06 72 GLU A C 1
ATOM 520 O O . GLU A 1 72 ? -3.614 2.203 0.158 1.00 96.06 72 GLU A O 1
ATOM 525 N N . SER A 1 73 ? -3.328 4.382 -0.323 1.00 94.88 73 SER A N 1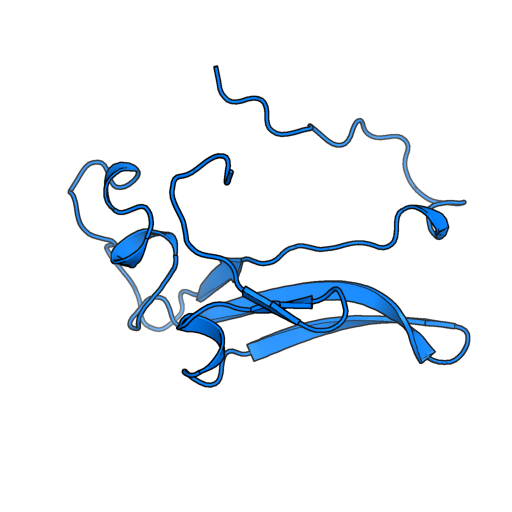
ATOM 526 C CA . SER A 1 73 ? -2.152 4.202 -1.168 1.00 94.88 73 SER A CA 1
ATOM 527 C C . SER A 1 73 ? -0.875 4.640 -0.450 1.00 94.88 73 SER A C 1
ATOM 529 O O . SER A 1 73 ? -0.827 5.737 0.102 1.00 94.88 73 SER A O 1
ATOM 531 N N . SER A 1 74 ? 0.172 3.822 -0.508 1.00 91.62 74 SER A N 1
ATOM 532 C CA . SER A 1 74 ? 1.482 4.071 0.111 1.00 91.62 74 SER A CA 1
ATOM 533 C C . SER A 1 74 ? 2.614 3.523 -0.771 1.00 91.62 74 SER A C 1
ATOM 535 O O . SER A 1 74 ? 2.350 2.958 -1.833 1.00 91.62 74 SER A O 1
ATOM 537 N N . ARG A 1 75 ? 3.880 3.690 -0.354 1.00 86.56 75 ARG A N 1
ATOM 538 C CA . ARG A 1 75 ? 5.065 3.148 -1.061 1.00 86.56 75 ARG A CA 1
ATOM 539 C C . ARG A 1 75 ? 5.139 3.566 -2.539 1.00 86.56 75 ARG A C 1
ATOM 541 O O . ARG A 1 75 ? 5.433 2.751 -3.407 1.00 86.56 75 ARG A O 1
ATOM 548 N N . PHE A 1 76 ? 4.831 4.830 -2.827 1.00 87.38 76 PHE A N 1
ATOM 549 C CA . PHE A 1 76 ? 4.942 5.362 -4.181 1.00 87.38 76 PHE A CA 1
ATOM 550 C C . PHE A 1 76 ? 6.404 5.437 -4.604 1.00 87.38 76 PHE A C 1
ATOM 552 O O . PHE A 1 76 ? 7.215 6.087 -3.947 1.00 87.38 76 PHE A O 1
ATOM 559 N N . TRP A 1 77 ? 6.717 4.804 -5.728 1.00 85.50 77 TRP A N 1
ATOM 560 C CA . TRP A 1 77 ? 8.037 4.859 -6.337 1.00 85.50 77 TRP A CA 1
ATOM 561 C C . TRP A 1 77 ? 7.913 4.987 -7.853 1.00 85.50 77 TRP A C 1
ATOM 563 O O . TRP A 1 77 ? 7.002 4.425 -8.464 1.00 85.50 77 TRP A O 1
ATOM 573 N N . VAL A 1 78 ? 8.832 5.725 -8.470 1.00 84.31 78 VAL A N 1
ATOM 574 C CA . VAL A 1 78 ? 8.907 5.919 -9.920 1.00 84.31 78 VAL A CA 1
ATOM 575 C C . VAL A 1 78 ? 10.369 5.950 -10.351 1.00 84.31 78 VAL A C 1
ATOM 577 O O . VAL A 1 78 ? 11.207 6.559 -9.687 1.00 84.31 78 VAL A O 1
ATOM 580 N N . ASP A 1 79 ? 10.676 5.305 -11.475 1.00 81.56 79 ASP A N 1
ATOM 581 C CA . ASP A 1 79 ? 11.997 5.386 -12.093 1.00 81.56 79 ASP A CA 1
ATOM 582 C C . ASP A 1 79 ? 12.119 6.709 -12.859 1.00 81.56 79 ASP A C 1
ATOM 584 O O . ASP A 1 79 ? 11.662 6.847 -13.998 1.00 81.56 79 ASP A O 1
ATOM 588 N N . THR A 1 80 ? 12.737 7.700 -12.222 1.00 75.62 80 THR A N 1
ATOM 589 C CA . THR A 1 80 ? 12.930 9.041 -12.790 1.00 75.62 80 THR A CA 1
ATOM 590 C C . THR A 1 80 ? 13.909 9.057 -13.963 1.00 75.62 80 THR A C 1
ATOM 592 O O . THR A 1 80 ? 13.877 9.992 -14.759 1.00 75.62 80 THR A O 1
ATOM 595 N N . SER A 1 81 ? 14.719 8.007 -14.148 1.00 73.88 81 SER A N 1
ATOM 596 C CA . SER A 1 81 ? 15.607 7.885 -15.313 1.00 73.88 81 SER A CA 1
ATOM 597 C C . SER A 1 81 ? 14.860 7.559 -16.611 1.00 73.88 81 SER A C 1
ATOM 599 O O . SER A 1 81 ? 15.421 7.689 -17.695 1.00 73.88 81 SER A O 1
ATOM 601 N N . LEU A 1 82 ? 13.588 7.151 -16.519 1.00 63.34 82 LEU A N 1
ATOM 602 C CA . LEU A 1 82 ? 12.722 6.877 -17.669 1.00 63.34 82 LEU A CA 1
ATOM 603 C C . LEU A 1 82 ? 11.888 8.099 -18.098 1.00 63.34 82 LEU A C 1
ATOM 605 O O . LEU A 1 82 ? 11.111 7.997 -19.049 1.00 63.34 82 LEU A O 1
ATOM 609 N N . ALA A 1 83 ? 12.033 9.246 -17.425 1.00 59.94 83 ALA A N 1
ATOM 610 C CA . ALA A 1 83 ? 11.221 10.451 -17.617 1.00 59.94 83 ALA A CA 1
ATOM 611 C C . ALA A 1 83 ? 11.582 11.294 -18.864 1.00 59.94 83 ALA A C 1
ATOM 613 O O . ALA A 1 83 ? 11.240 12.472 -18.937 1.00 59.94 83 ALA A O 1
ATOM 614 N N . ASP A 1 84 ? 12.197 10.697 -19.883 1.00 52.91 84 ASP A N 1
ATOM 615 C CA . ASP A 1 84 ? 12.684 11.374 -21.097 1.00 52.91 84 ASP A CA 1
ATOM 616 C C . ASP A 1 84 ? 11.575 11.755 -22.110 1.00 52.91 84 ASP A C 1
ATOM 618 O O . ASP A 1 84 ? 11.799 11.772 -23.321 1.00 52.91 84 ASP A O 1
ATOM 622 N N . GLY A 1 85 ? 10.342 12.065 -21.677 1.00 52.91 85 GLY A N 1
ATOM 623 C CA . GLY A 1 85 ? 9.326 12.402 -22.683 1.00 52.91 85 GLY A CA 1
ATOM 624 C C . GLY A 1 85 ? 7.944 12.924 -22.319 1.00 52.91 85 GLY A C 1
ATOM 625 O O . GLY A 1 85 ? 7.201 13.179 -23.263 1.00 52.91 85 GLY A O 1
ATOM 626 N N . ARG A 1 86 ? 7.532 13.118 -21.058 1.00 45.75 86 ARG A N 1
ATOM 627 C CA . ARG A 1 86 ? 6.204 13.715 -20.784 1.00 45.75 86 ARG A CA 1
ATOM 628 C C . ARG A 1 86 ? 6.142 14.496 -19.468 1.00 45.75 86 ARG A C 1
ATOM 630 O O . ARG A 1 86 ? 6.025 13.901 -18.407 1.00 45.75 86 ARG A O 1
ATOM 637 N N . GLY A 1 87 ? 6.091 15.823 -19.610 1.00 43.81 87 GLY A N 1
ATOM 638 C CA . GLY A 1 87 ? 5.554 16.765 -18.626 1.00 43.81 87 GLY A CA 1
ATOM 639 C C . GLY A 1 87 ? 6.567 17.278 -17.611 1.00 43.81 87 GLY A C 1
ATOM 640 O O . GLY A 1 87 ? 6.693 16.715 -16.531 1.00 43.81 87 GLY A O 1
ATOM 641 N N . GLU A 1 88 ? 7.216 18.398 -17.929 1.00 45.16 88 GLU A N 1
ATOM 642 C CA . GLU A 1 88 ? 7.813 19.274 -16.921 1.00 45.16 88 GLU A CA 1
ATOM 643 C C . GLU A 1 88 ? 6.700 19.809 -16.008 1.00 45.16 88 GLU A C 1
ATOM 645 O O . GLU A 1 88 ? 6.019 20.788 -16.310 1.00 45.16 88 GLU A O 1
ATOM 650 N N . GLY A 1 89 ? 6.480 19.125 -14.895 1.00 44.56 89 GLY A N 1
ATOM 651 C CA . GLY A 1 89 ? 5.840 19.680 -13.716 1.00 44.56 89 GLY A CA 1
ATOM 652 C C . GLY A 1 89 ? 6.797 19.460 -12.550 1.00 44.56 89 GLY A C 1
ATOM 653 O O . GLY A 1 89 ? 7.343 18.360 -12.447 1.00 44.56 89 GLY A O 1
ATOM 654 N N . PRO A 1 90 ? 7.052 20.465 -11.695 1.00 38.50 90 PRO A N 1
ATOM 655 C CA . PRO A 1 90 ? 7.884 20.259 -10.523 1.00 38.50 90 PRO A CA 1
ATOM 656 C C . PRO A 1 90 ? 7.239 19.167 -9.673 1.00 38.50 90 PRO A C 1
ATOM 658 O O . PRO A 1 90 ? 6.129 19.325 -9.163 1.00 38.50 90 PRO A O 1
ATOM 661 N N . ILE A 1 91 ? 7.933 18.039 -9.548 1.00 50.88 91 ILE A N 1
ATOM 662 C CA . ILE A 1 91 ? 7.662 17.081 -8.488 1.00 50.88 91 ILE A CA 1
ATOM 663 C C . ILE A 1 91 ? 7.922 17.824 -7.180 1.00 50.88 91 ILE A C 1
ATOM 665 O O . ILE A 1 91 ? 9.043 18.244 -6.904 1.00 50.88 91 ILE A O 1
ATOM 669 N N . GLN A 1 92 ? 6.862 18.080 -6.414 1.00 43.34 92 GLN A N 1
ATOM 670 C CA . GLN A 1 92 ? 7.025 18.586 -5.061 1.00 43.34 92 GLN A CA 1
ATOM 671 C C . GLN A 1 92 ? 7.724 17.487 -4.259 1.00 43.34 92 GLN A C 1
ATOM 673 O O . GLN A 1 92 ? 7.097 16.510 -3.854 1.00 43.34 92 GLN A O 1
ATOM 678 N N . GLU A 1 93 ? 9.027 17.654 -4.027 1.00 41.34 93 GLU A N 1
ATOM 679 C CA . GLU A 1 93 ? 9.633 17.190 -2.786 1.00 41.34 93 GLU A CA 1
ATOM 680 C C . GLU A 1 93 ? 8.743 17.728 -1.667 1.00 41.34 93 GLU A C 1
ATOM 682 O O . GLU A 1 93 ? 8.648 18.940 -1.462 1.00 41.34 93 GLU A O 1
ATOM 687 N N . GLY A 1 94 ? 7.997 16.832 -1.023 1.00 33.12 94 GLY A N 1
ATOM 688 C CA . GLY A 1 94 ? 7.117 17.159 0.087 1.00 33.12 94 GLY A CA 1
ATOM 689 C C . GLY A 1 94 ? 7.937 17.630 1.280 1.00 33.12 94 GLY A C 1
ATOM 690 O O . GLY A 1 94 ? 8.155 16.882 2.223 1.00 33.12 94 GLY A O 1
ATOM 691 N N . THR A 1 95 ? 8.391 18.878 1.231 1.00 37.34 95 THR A N 1
ATOM 692 C CA . THR A 1 95 ? 8.725 19.670 2.406 1.00 37.34 95 THR A CA 1
ATOM 693 C C . THR A 1 95 ? 7.396 20.088 3.021 1.00 37.34 95 THR A C 1
ATOM 695 O O . THR A 1 95 ? 6.710 20.960 2.489 1.00 37.34 95 THR A O 1
ATOM 698 N N . VAL A 1 96 ? 7.007 19.448 4.120 1.00 33.72 96 VAL A N 1
ATOM 699 C CA . VAL A 1 96 ? 5.981 19.992 5.013 1.00 33.72 96 VAL A CA 1
ATOM 700 C C . VAL A 1 96 ? 6.732 20.722 6.120 1.00 33.72 96 VAL A C 1
ATOM 702 O O . VAL A 1 96 ? 7.471 20.098 6.882 1.00 33.72 96 VAL A O 1
ATOM 705 N N . ALA A 1 97 ? 6.619 22.051 6.097 1.00 31.42 97 ALA A N 1
ATOM 706 C CA . ALA A 1 97 ? 7.069 22.948 7.158 1.00 31.42 97 ALA A CA 1
ATOM 707 C C . ALA A 1 97 ? 6.245 22.766 8.440 1.00 31.42 97 ALA A C 1
ATOM 709 O O . ALA A 1 97 ? 5.062 22.368 8.325 1.00 31.42 97 ALA A O 1
#

Foldseek 3Di:
DPPQPDDWDQDPNDTDDPVVVVVWDKDWDADPPRHTFWMKTKDQLVDDDCCQPPVLVVPPVSDDPGDRPDIDIDDTDGDVVVVPDDDPDDPPPPPDD

Secondary structure (DSSP, 8-state):
--TTS---EEETTEEE-TTTTT--EEEEEE-GGG-EEEEEEEEETTS--HHHHT-GGG-TTSS----TT-EEEEEEEE-GGG-SSS-----------

Sequence (97 aa):
SDWLGWEVNVAGGCELDALDDIQPTYILAAAKMGRLSGCARLLPALGPTMVANVFPSLLSAGQLNAHSSMVESSRFWVDTSLADGRGEGPIQEGTVA

pLDDT: mean 76.43, std 19.84, range [31.42, 96.69]

Radius of gyration: 15.63 Å; chains: 1; bounding box: 34×32×39 Å